Protein AF-A0A2S2CVA6-F1 (afdb_monomer_lite)

Structure (mmCIF, N/CA/C/O backbone):
data_AF-A0A2S2CVA6-F1
#
_entry.id   AF-A0A2S2CVA6-F1
#
loop_
_atom_site.group_PDB
_atom_site.id
_atom_site.type_symbol
_atom_site.label_atom_id
_atom_site.label_alt_id
_atom_site.label_comp_id
_atom_site.label_asym_id
_atom_site.label_entity_id
_atom_site.label_seq_id
_atom_site.pdbx_PDB_ins_code
_atom_site.Cartn_x
_atom_site.Cartn_y
_atom_site.Cartn_z
_atom_site.occupancy
_atom_site.B_iso_or_equiv
_atom_site.auth_seq_id
_atom_site.auth_comp_id
_atom_site.auth_asym_id
_atom_site.auth_atom_id
_atom_site.pdbx_PDB_model_num
ATOM 1 N N . MET A 1 1 ? -66.010 32.629 45.280 1.00 44.22 1 MET A N 1
ATOM 2 C CA . MET A 1 1 ? -65.371 32.215 46.545 1.00 44.22 1 MET A CA 1
ATOM 3 C C . MET A 1 1 ? -64.121 33.070 46.721 1.00 44.22 1 MET A C 1
ATOM 5 O O . MET A 1 1 ? -63.191 32.955 45.939 1.00 44.22 1 MET A O 1
ATOM 9 N N . ILE A 1 2 ? -64.185 34.025 47.649 1.00 43.66 2 ILE A N 1
ATOM 10 C CA . ILE A 1 2 ? -63.056 34.786 48.225 1.00 43.66 2 ILE A CA 1
ATOM 11 C C . ILE A 1 2 ? -62.241 33.735 49.034 1.00 43.66 2 ILE A C 1
ATOM 13 O O . ILE A 1 2 ? -62.860 32.777 49.487 1.00 43.66 2 ILE A O 1
ATOM 17 N N . VAL A 1 3 ? -60.905 33.727 49.169 1.00 40.72 3 VAL A N 1
ATOM 18 C CA . VAL A 1 3 ? -60.086 34.616 50.015 1.00 40.72 3 VAL A CA 1
ATOM 19 C C . VAL A 1 3 ? -58.568 34.423 49.761 1.00 40.72 3 VAL A C 1
ATOM 21 O O . VAL A 1 3 ? -58.093 33.297 49.706 1.00 40.72 3 VAL A O 1
ATOM 24 N N . LYS A 1 4 ? -57.849 35.558 49.710 1.00 39.97 4 LYS A N 1
ATOM 25 C CA . LYS A 1 4 ? -56.559 35.926 50.353 1.00 39.97 4 LYS A CA 1
ATOM 26 C C . LYS A 1 4 ? -55.348 34.975 50.401 1.00 39.97 4 LYS A C 1
ATOM 28 O O . LYS A 1 4 ? -55.386 33.916 51.010 1.00 39.97 4 LYS A O 1
ATOM 33 N N . GLY A 1 5 ? -54.207 35.621 50.137 1.00 39.06 5 GLY A N 1
ATOM 34 C CA . GLY A 1 5 ? -52.996 35.562 50.970 1.00 39.06 5 GLY A CA 1
ATOM 35 C C . GLY A 1 5 ? -51.778 35.066 50.190 1.00 39.06 5 GLY A C 1
ATOM 36 O O . GLY A 1 5 ? -51.896 34.137 49.416 1.00 39.06 5 GLY A O 1
ATOM 37 N N . LEU A 1 6 ? -50.573 35.609 50.316 1.00 50.00 6 LEU A N 1
ATOM 38 C CA . LEU A 1 6 ? -50.050 36.618 51.221 1.00 50.00 6 LEU A CA 1
ATOM 39 C C . LEU A 1 6 ? -48.739 37.114 50.590 1.00 50.00 6 LEU A C 1
ATOM 41 O O . LEU A 1 6 ? -47.873 36.324 50.222 1.00 50.00 6 LEU A O 1
ATOM 45 N N . THR A 1 7 ? -48.600 38.425 50.471 1.00 47.94 7 THR A N 1
ATOM 46 C CA . THR A 1 7 ? -47.349 39.123 50.174 1.00 47.94 7 THR A CA 1
ATOM 47 C C . THR A 1 7 ? -46.293 38.825 51.237 1.00 47.94 7 THR A C 1
ATOM 49 O O . THR A 1 7 ? -46.571 38.971 52.429 1.00 47.94 7 THR A O 1
ATOM 52 N N . LYS A 1 8 ? -45.056 38.530 50.822 1.00 48.34 8 LYS A N 1
ATOM 53 C CA . LYS A 1 8 ? -43.883 38.764 51.669 1.00 48.34 8 LYS A CA 1
ATOM 54 C C . LYS A 1 8 ? -42.709 39.270 50.833 1.00 48.34 8 LYS A C 1
ATOM 56 O O . LYS A 1 8 ? -42.018 38.512 50.164 1.00 48.34 8 LYS A O 1
ATOM 61 N N . SER A 1 9 ? -42.545 40.586 50.874 1.00 43.03 9 SER A N 1
ATOM 62 C CA . SER A 1 9 ? -41.345 41.315 50.469 1.00 43.03 9 SER A CA 1
ATOM 63 C C . SER A 1 9 ? -40.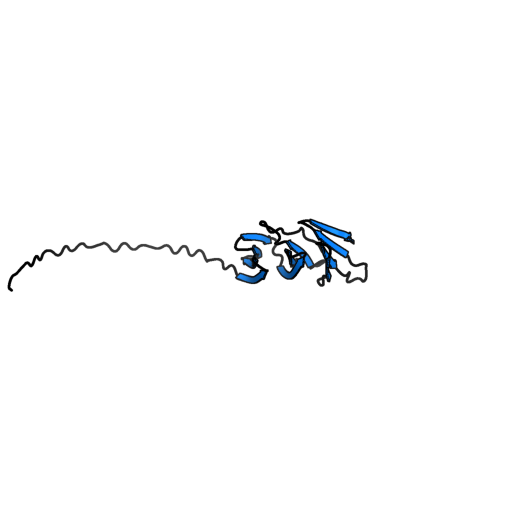233 41.139 51.505 1.00 43.03 9 SER A C 1
ATOM 65 O O . SER A 1 9 ? -40.544 40.970 52.684 1.00 43.03 9 SER A O 1
ATOM 67 N N . MET A 1 10 ? -38.979 41.273 51.044 1.00 42.59 10 MET A N 1
ATOM 68 C CA . MET A 1 10 ? -37.721 41.652 51.735 1.00 42.59 10 MET A CA 1
ATOM 69 C C . MET A 1 10 ? -36.569 40.686 51.390 1.00 42.59 10 MET A C 1
ATOM 71 O O . MET A 1 10 ? -36.816 39.498 51.216 1.00 42.59 10 MET A O 1
ATOM 75 N N . PRO A 1 11 ? -35.295 41.110 51.474 1.00 49.03 11 PRO A N 1
ATOM 76 C CA . PRO A 1 11 ? -34.717 42.410 51.152 1.00 49.03 11 PRO A CA 1
ATOM 77 C C . PRO A 1 11 ? -33.580 42.287 50.116 1.00 49.03 11 PRO A C 1
ATOM 79 O O . PRO A 1 11 ? -32.931 41.253 49.969 1.00 49.03 11 PRO A O 1
ATOM 82 N N . VAL A 1 12 ? -33.310 43.406 49.444 1.00 50.09 12 VAL A N 1
ATOM 83 C CA . VAL A 1 12 ? -32.102 43.650 48.649 1.00 50.09 12 VAL A CA 1
ATOM 84 C C . VAL A 1 12 ? -30.869 43.416 49.523 1.00 50.09 12 VAL A C 1
ATOM 86 O O . VAL A 1 12 ? -30.705 44.054 50.562 1.00 50.09 12 VAL A O 1
ATOM 89 N N . ARG A 1 13 ? -29.988 42.515 49.086 1.00 52.59 13 ARG A N 1
ATOM 90 C CA . ARG A 1 13 ? -28.603 42.452 49.551 1.00 52.59 13 ARG A CA 1
ATOM 91 C C . ARG A 1 13 ? -27.694 42.693 48.362 1.00 52.59 13 ARG A C 1
ATOM 93 O O . ARG A 1 13 ? -27.413 41.799 47.572 1.00 52.59 13 ARG A O 1
ATOM 100 N N . THR A 1 14 ? -27.269 43.942 48.257 1.00 52.16 14 THR A N 1
ATOM 101 C CA . THR A 1 14 ? -26.116 44.376 47.484 1.00 52.16 14 THR A CA 1
ATOM 102 C C . THR A 1 14 ? -24.903 43.588 47.970 1.00 52.16 14 THR A C 1
ATOM 104 O O . THR A 1 14 ? -24.462 43.764 49.103 1.00 52.16 14 THR A O 1
ATOM 107 N N . ALA A 1 15 ? -24.379 42.704 47.130 1.00 48.91 15 ALA A N 1
ATOM 108 C CA . ALA A 1 15 ? -23.060 42.121 47.310 1.00 48.91 15 ALA A CA 1
ATOM 109 C C . ALA A 1 15 ? -22.251 42.483 46.068 1.00 48.91 15 ALA A C 1
ATOM 111 O O . ALA A 1 15 ? -22.480 41.960 44.979 1.00 48.91 15 ALA A O 1
ATOM 112 N N . ALA A 1 16 ? -21.356 43.452 46.241 1.00 48.09 16 ALA A N 1
ATOM 113 C CA . ALA A 1 16 ? -20.321 43.768 45.280 1.00 48.09 16 ALA A CA 1
ATOM 114 C C . ALA A 1 16 ? -19.456 42.517 45.086 1.00 48.09 16 ALA A C 1
ATOM 116 O O . ALA A 1 16 ? -18.784 42.079 46.019 1.00 48.09 16 ALA A O 1
ATOM 117 N N . VAL A 1 17 ? -19.491 41.933 43.890 1.00 47.06 17 VAL A N 1
ATOM 118 C CA . VAL A 1 17 ? -18.507 40.929 43.491 1.00 47.06 17 VAL A CA 1
ATOM 119 C C . VAL A 1 17 ? -17.456 41.643 42.662 1.00 47.06 17 VAL A C 1
ATOM 121 O O . VAL A 1 17 ? -17.724 42.206 41.604 1.00 47.06 17 VAL A O 1
ATOM 124 N N . VAL A 1 18 ? -16.266 41.656 43.246 1.00 48.44 18 VAL A N 1
ATOM 125 C CA . VAL A 1 18 ? -15.007 42.151 42.711 1.00 48.44 18 VAL A CA 1
ATOM 126 C C . VAL A 1 18 ? -14.804 41.605 41.298 1.00 48.44 18 VAL A C 1
ATOM 128 O O . VAL A 1 18 ? -14.817 40.393 41.087 1.00 48.44 18 VAL A O 1
ATOM 131 N N . ALA A 1 19 ? -14.602 42.507 40.337 1.00 44.47 19 ALA A N 1
ATOM 132 C CA . ALA A 1 19 ? -14.126 42.180 39.002 1.00 44.47 19 ALA A CA 1
ATOM 133 C C . ALA A 1 19 ? -12.696 41.624 39.113 1.00 44.47 19 ALA A C 1
ATOM 135 O O . ALA A 1 19 ? -11.712 42.358 39.057 1.00 44.47 19 ALA A O 1
ATOM 136 N N . GLY A 1 20 ? -12.585 40.316 39.333 1.00 41.00 20 GLY A N 1
ATOM 137 C CA . GLY A 1 20 ? -11.342 39.584 39.160 1.00 41.00 20 GLY A CA 1
ATOM 138 C C . GLY A 1 20 ? -11.075 39.446 37.669 1.00 41.00 20 GLY A C 1
ATOM 139 O O . GLY A 1 20 ? -11.743 38.668 36.991 1.00 41.00 20 GLY A O 1
ATOM 140 N N . ALA A 1 21 ? -10.122 40.219 37.153 1.00 44.47 21 ALA A N 1
ATOM 141 C CA . ALA A 1 21 ? -9.585 40.031 35.816 1.00 44.47 21 ALA A CA 1
ATOM 142 C C . ALA A 1 21 ? -8.930 38.644 35.741 1.00 44.47 21 ALA A C 1
ATOM 144 O O . ALA A 1 21 ? -7.796 38.447 36.177 1.00 44.47 21 ALA A O 1
ATOM 145 N N . MET A 1 22 ? -9.661 37.663 35.214 1.00 39.44 22 MET A N 1
ATOM 146 C CA . MET A 1 22 ? -9.084 36.386 34.829 1.00 39.44 22 MET A CA 1
ATOM 147 C C . MET A 1 22 ? -8.284 36.638 33.553 1.00 39.44 22 MET A C 1
ATOM 149 O O . MET A 1 22 ? -8.837 36.728 32.458 1.00 39.44 22 MET A O 1
ATOM 153 N N . VAL A 1 23 ? -6.970 36.798 33.705 1.00 43.47 23 VAL A N 1
ATOM 154 C CA . VAL A 1 23 ? -6.036 36.635 32.594 1.00 43.47 23 VAL A CA 1
ATOM 155 C C . VAL A 1 23 ? -6.125 35.165 32.204 1.00 43.47 23 VAL A C 1
ATOM 157 O O . VAL A 1 23 ? -5.434 34.313 32.757 1.00 43.47 23 VAL A O 1
ATOM 160 N N . VAL A 1 24 ? -7.027 34.847 31.277 1.00 48.19 24 VAL A N 1
ATOM 161 C CA . VAL A 1 24 ? -6.880 33.641 30.473 1.00 48.19 24 VAL A CA 1
ATOM 162 C C . VAL A 1 24 ? -5.623 33.899 29.665 1.00 48.19 24 VAL A C 1
ATOM 164 O O . VAL A 1 24 ? -5.642 34.613 28.662 1.00 48.19 24 VAL A O 1
ATOM 167 N N . ALA A 1 25 ? -4.499 33.387 30.161 1.00 44.06 25 ALA A N 1
ATOM 168 C CA . ALA A 1 25 ? -3.341 33.180 29.328 1.00 44.06 25 ALA A CA 1
ATOM 169 C C . ALA A 1 25 ? -3.829 32.273 28.199 1.00 44.06 25 ALA A C 1
ATOM 171 O O . ALA A 1 25 ? -3.991 31.066 28.376 1.00 44.06 25 ALA A O 1
ATOM 172 N N . LEU A 1 26 ? -4.134 32.882 27.052 1.00 46.78 26 LEU A N 1
ATOM 173 C CA . LEU A 1 26 ? -4.137 32.202 25.776 1.00 46.78 26 LEU A CA 1
ATOM 174 C C . LEU A 1 26 ? -2.705 31.701 25.624 1.00 46.78 26 LEU A C 1
ATOM 176 O O . LEU A 1 26 ? -1.844 32.378 25.064 1.00 46.78 26 LEU A O 1
ATOM 180 N N . ALA A 1 27 ? -2.431 30.527 26.190 1.00 48.25 27 ALA A N 1
ATOM 181 C CA . ALA A 1 27 ? -1.392 29.670 25.685 1.00 48.25 27 ALA A CA 1
ATOM 182 C C . ALA A 1 27 ? -1.817 29.401 24.245 1.00 48.25 27 ALA A C 1
ATOM 184 O O . ALA A 1 27 ? -2.584 28.485 23.958 1.00 48.25 27 ALA A O 1
ATOM 185 N N . GLY A 1 28 ? -1.384 30.292 23.354 1.00 41.97 28 GLY A N 1
ATOM 186 C CA . GLY A 1 28 ? -1.386 30.112 21.920 1.00 41.97 28 GLY A CA 1
ATOM 187 C C . GLY A 1 28 ? -0.427 28.980 21.602 1.00 41.97 28 GLY A C 1
ATOM 188 O O . GLY A 1 28 ? 0.611 29.188 20.983 1.00 41.97 28 GLY A O 1
ATOM 189 N N . GLY A 1 29 ? -0.768 27.769 22.041 1.00 40.75 29 GLY A N 1
ATOM 190 C CA . GLY A 1 29 ? -0.420 26.594 21.285 1.00 40.75 29 GLY A CA 1
ATOM 191 C C . GLY A 1 29 ? -1.102 26.805 19.951 1.00 40.75 29 GLY A C 1
ATOM 192 O O . GLY A 1 29 ? -2.322 26.698 19.849 1.00 40.75 29 GLY A O 1
ATOM 193 N N . ARG A 1 30 ? -0.327 27.206 18.940 1.00 45.22 30 ARG A N 1
ATOM 194 C CA . ARG A 1 30 ? -0.748 27.016 17.558 1.00 45.22 30 ARG A CA 1
ATOM 195 C C . ARG A 1 30 ? -1.194 25.561 17.492 1.00 45.22 30 ARG A C 1
ATOM 197 O O . ARG A 1 30 ? -0.368 24.678 17.716 1.00 45.22 30 ARG A O 1
ATOM 204 N N . ALA A 1 31 ? -2.485 25.321 17.280 1.00 50.34 31 ALA A N 1
ATOM 205 C CA . ALA A 1 31 ? -2.931 24.026 16.809 1.00 50.34 31 ALA A CA 1
ATOM 206 C C . ALA A 1 31 ? -2.145 23.806 15.513 1.00 50.34 31 ALA A C 1
ATOM 208 O O . ALA A 1 31 ? -2.362 24.507 14.526 1.00 50.34 31 ALA A O 1
ATOM 209 N N . MET A 1 32 ? -1.102 22.980 15.588 1.00 58.22 32 MET A N 1
ATOM 210 C CA . MET A 1 32 ? -0.295 22.614 14.433 1.00 58.22 32 MET A CA 1
ATOM 211 C C . MET A 1 32 ? -1.246 21.814 13.546 1.00 58.22 32 MET A C 1
ATOM 213 O O . MET A 1 32 ? -1.749 20.780 13.982 1.00 58.22 32 MET A O 1
ATOM 217 N N . ALA A 1 33 ? -1.602 22.364 12.386 1.00 65.38 33 ALA A N 1
ATOM 218 C CA . ALA A 1 33 ? -2.621 21.780 11.529 1.00 65.38 33 ALA A CA 1
ATOM 219 C C . ALA A 1 33 ? -2.096 20.468 10.932 1.00 65.38 33 ALA A C 1
ATOM 221 O O . ALA A 1 33 ? -1.053 20.451 10.281 1.00 65.38 33 ALA A O 1
ATOM 222 N N . SER A 1 34 ? -2.808 19.384 11.222 1.00 80.88 34 SER A N 1
ATOM 223 C CA . SER A 1 34 ? -2.701 18.107 10.525 1.00 80.88 34 SER A CA 1
ATOM 224 C C . SER A 1 34 ? -3.635 18.158 9.326 1.00 80.88 34 SER A C 1
ATOM 226 O O . SER A 1 34 ? -4.848 18.291 9.511 1.00 80.88 34 SER A O 1
ATOM 228 N N . ASP A 1 35 ? -3.094 18.024 8.121 1.00 87.19 35 ASP A N 1
ATOM 229 C CA . ASP A 1 35 ? -3.894 18.059 6.903 1.00 87.19 35 ASP A CA 1
ATOM 230 C C . ASP A 1 35 ? -4.161 16.629 6.428 1.00 87.19 35 ASP A C 1
ATOM 232 O O . ASP A 1 35 ? -3.253 15.830 6.199 1.00 87.19 35 ASP A O 1
ATOM 236 N N . THR A 1 36 ? -5.439 16.271 6.301 1.00 91.19 36 THR A N 1
ATOM 237 C CA . THR A 1 36 ? -5.820 14.978 5.721 1.00 91.19 36 THR A CA 1
ATOM 238 C C . THR A 1 36 ? -5.710 15.072 4.206 1.00 91.19 36 THR A C 1
ATOM 240 O O . THR A 1 36 ? -6.510 15.754 3.568 1.00 91.19 36 THR A O 1
ATOM 243 N N . ILE A 1 37 ? -4.735 14.371 3.632 1.00 91.44 37 ILE A N 1
ATOM 244 C CA . ILE A 1 37 ? -4.457 14.389 2.191 1.00 91.44 37 ILE A CA 1
ATOM 245 C C . ILE A 1 37 ? -5.224 13.304 1.425 1.00 91.44 37 ILE A C 1
ATOM 247 O O . ILE A 1 37 ? -5.457 13.437 0.226 1.00 91.44 37 ILE A O 1
ATOM 251 N N . LEU A 1 38 ? -5.663 12.244 2.111 1.00 94.38 38 LEU A N 1
ATOM 252 C CA . LEU A 1 38 ? -6.525 11.207 1.543 1.00 94.38 38 LEU A CA 1
ATOM 253 C C . LEU A 1 38 ? -7.466 10.650 2.608 1.00 94.38 38 LEU A C 1
ATOM 255 O O . LEU A 1 38 ? -7.067 10.425 3.748 1.00 94.38 38 LEU A O 1
ATOM 259 N N . THR A 1 39 ? -8.700 10.346 2.213 1.00 96.31 39 THR A N 1
ATOM 260 C CA . THR A 1 39 ? -9.600 9.456 2.954 1.00 96.31 39 THR A CA 1
ATOM 261 C C . THR A 1 39 ? -10.213 8.457 1.978 1.00 96.31 39 THR A C 1
ATOM 263 O O . THR A 1 39 ? -10.707 8.854 0.924 1.00 96.31 39 THR A O 1
ATOM 266 N N . ALA A 1 40 ? -10.176 7.170 2.315 1.00 95.62 40 ALA A N 1
ATOM 267 C CA . ALA A 1 40 ? -10.732 6.089 1.512 1.00 95.62 40 ALA A CA 1
ATOM 268 C C . ALA A 1 40 ? -11.493 5.098 2.402 1.00 95.62 40 ALA A C 1
ATOM 270 O O . ALA A 1 40 ? -10.973 4.649 3.420 1.00 95.62 40 ALA A O 1
ATOM 271 N N . ALA A 1 41 ? -12.711 4.738 1.997 1.00 96.12 41 ALA A N 1
ATOM 272 C CA . ALA A 1 41 ? -13.480 3.667 2.623 1.00 96.12 41 ALA A CA 1
ATOM 273 C C . ALA A 1 41 ? -13.213 2.347 1.884 1.00 96.12 41 ALA A C 1
ATOM 275 O O . ALA A 1 41 ? -13.451 2.241 0.680 1.00 96.12 41 ALA A O 1
ATOM 276 N N . LEU A 1 42 ? -12.700 1.350 2.601 1.00 94.50 42 LEU A N 1
ATOM 277 C CA . LEU A 1 42 ? -12.290 0.044 2.093 1.00 94.50 42 LEU A CA 1
ATOM 278 C C . LEU A 1 42 ? -13.059 -1.047 2.849 1.00 94.50 42 LEU A C 1
ATOM 280 O O . LEU A 1 42 ? -12.558 -1.667 3.784 1.00 94.50 42 LEU A O 1
ATOM 284 N N . GLY A 1 43 ? -14.306 -1.283 2.433 1.00 91.88 43 GLY A N 1
ATOM 285 C CA . GLY A 1 43 ? -15.239 -2.109 3.204 1.00 91.88 43 GLY A CA 1
ATOM 286 C C . GLY A 1 43 ? -15.633 -1.395 4.496 1.00 91.88 43 GLY A C 1
ATOM 287 O O . GLY A 1 43 ? -16.061 -0.245 4.439 1.00 91.88 43 GLY A O 1
ATOM 288 N N . ASP A 1 44 ? -15.449 -2.064 5.632 1.00 92.25 44 ASP A N 1
ATOM 289 C CA . ASP A 1 44 ? -15.715 -1.502 6.964 1.00 92.25 44 ASP A CA 1
ATOM 290 C C . ASP A 1 44 ? -14.552 -0.642 7.499 1.00 92.25 44 ASP A C 1
ATOM 292 O O . ASP A 1 44 ? -14.670 -0.015 8.548 1.00 92.25 44 ASP A O 1
ATOM 296 N N . GLU A 1 45 ? -13.427 -0.602 6.779 1.00 94.75 45 GLU A N 1
ATOM 297 C CA . GLU A 1 45 ? -12.223 0.122 7.180 1.00 94.75 45 GLU A CA 1
ATOM 298 C C . GLU A 1 45 ? -12.190 1.522 6.559 1.00 94.75 45 GLU A C 1
ATOM 300 O O . GLU A 1 45 ? -12.354 1.689 5.348 1.00 94.75 45 GLU A O 1
ATOM 305 N N . VAL A 1 46 ? -11.900 2.539 7.368 1.00 95.75 46 VAL A N 1
ATOM 306 C CA . VAL A 1 46 ? -11.625 3.901 6.901 1.00 95.75 46 VAL A CA 1
ATOM 307 C C . VAL A 1 46 ? -10.127 4.153 6.977 1.00 95.75 46 VAL A C 1
ATOM 309 O O . VAL A 1 46 ? -9.550 4.258 8.060 1.00 95.75 46 VAL A O 1
ATOM 312 N N . LEU A 1 47 ? -9.500 4.268 5.810 1.00 96.62 47 LEU A N 1
ATOM 313 C CA . LEU A 1 47 ? -8.100 4.628 5.647 1.00 96.62 47 LEU A CA 1
ATOM 314 C C . LEU A 1 47 ? -7.971 6.142 5.494 1.00 96.62 47 LEU A C 1
ATOM 316 O O . LEU A 1 47 ? -8.618 6.741 4.635 1.00 96.62 47 LEU A O 1
ATOM 320 N N . GLN A 1 48 ? -7.070 6.748 6.257 1.00 96.56 48 GLN A N 1
ATOM 321 C CA . GLN A 1 48 ? -6.684 8.143 6.103 1.00 96.56 48 GLN A CA 1
ATOM 322 C C . GLN A 1 48 ? -5.172 8.264 5.955 1.00 96.56 48 GLN A C 1
ATOM 324 O O . GLN A 1 48 ? -4.401 7.570 6.622 1.00 96.56 48 GLN A O 1
ATOM 329 N N . LEU A 1 49 ? -4.761 9.173 5.083 1.00 94.75 49 LEU A N 1
ATOM 330 C CA . LEU A 1 49 ? -3.383 9.616 4.951 1.00 94.75 49 LEU A CA 1
ATOM 331 C C . LEU A 1 49 ? -3.335 11.065 5.426 1.00 94.75 49 LEU A C 1
ATOM 333 O O . LEU A 1 49 ? -4.074 11.907 4.911 1.00 94.75 49 LEU A O 1
ATOM 337 N N . ILE A 1 50 ? -2.519 11.331 6.439 1.00 93.81 50 ILE A N 1
ATOM 338 C CA . ILE A 1 50 ? -2.451 12.622 7.123 1.00 93.81 50 ILE A CA 1
ATOM 339 C C . ILE A 1 50 ? -1.020 13.131 7.040 1.00 93.81 50 ILE A C 1
ATOM 341 O O . ILE A 1 50 ? -0.093 12.421 7.428 1.00 93.81 50 ILE A O 1
ATOM 345 N N . GLU A 1 51 ? -0.850 14.355 6.559 1.00 89.69 51 GLU A N 1
ATOM 346 C CA . GLU A 1 51 ? 0.418 15.070 6.597 1.00 89.69 51 GLU A CA 1
ATOM 347 C C . GLU A 1 51 ? 0.448 15.971 7.839 1.00 89.69 51 GLU A C 1
ATOM 349 O O . GLU A 1 51 ? -0.362 16.884 8.004 1.00 89.69 51 GLU A O 1
ATO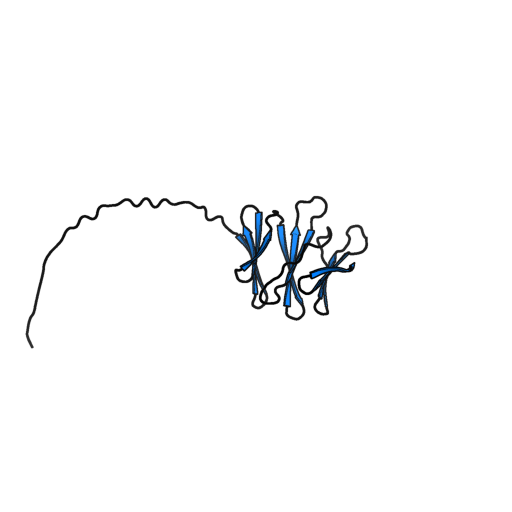M 354 N N . ASP A 1 52 ? 1.385 15.685 8.735 1.00 85.94 52 ASP A N 1
ATOM 355 C CA . ASP A 1 52 ? 1.691 16.472 9.921 1.00 85.94 52 ASP A CA 1
ATOM 356 C C . ASP A 1 52 ? 2.980 17.275 9.702 1.00 85.94 52 ASP A C 1
ATOM 358 O O . ASP A 1 52 ? 3.941 16.826 9.065 1.00 85.94 52 ASP A O 1
ATOM 362 N N . GLN A 1 53 ? 3.052 18.469 10.291 1.00 76.94 53 GLN A N 1
ATOM 363 C CA . GLN A 1 53 ? 4.234 19.318 10.176 1.00 76.94 53 GLN A CA 1
ATOM 364 C C . GLN A 1 53 ? 5.285 19.079 11.278 1.00 76.94 53 GLN A C 1
ATOM 366 O O . GLN A 1 53 ? 4.921 18.908 12.444 1.00 76.94 53 GLN A O 1
ATOM 371 N N . PRO A 1 54 ? 6.594 19.195 10.957 1.00 68.31 54 PRO A N 1
ATOM 372 C CA . PRO A 1 54 ? 7.176 19.287 9.617 1.00 68.31 54 PRO A CA 1
ATOM 373 C C . PRO A 1 54 ? 7.547 17.892 9.076 1.00 68.31 54 PRO A C 1
ATOM 375 O O . PRO A 1 54 ? 8.528 17.303 9.528 1.00 68.31 54 PRO A O 1
ATOM 378 N N . LYS A 1 55 ? 6.818 17.424 8.048 1.00 76.31 55 LYS A N 1
ATOM 379 C CA . LYS A 1 55 ? 7.131 16.244 7.213 1.00 76.31 55 LYS A CA 1
ATOM 380 C C . LYS A 1 55 ? 6.942 14.871 7.864 1.00 76.31 55 LYS A C 1
ATOM 382 O O . LYS A 1 55 ? 7.732 13.953 7.637 1.00 76.31 55 LYS A O 1
ATOM 387 N N . VAL A 1 56 ? 5.895 14.722 8.661 1.00 87.50 56 VAL A N 1
ATOM 388 C CA . VAL A 1 56 ? 5.480 13.411 9.155 1.00 87.50 56 VAL A CA 1
ATOM 389 C C . VAL A 1 56 ? 4.245 12.982 8.381 1.00 87.50 56 VAL A C 1
ATOM 391 O O . VAL A 1 56 ? 3.226 13.654 8.451 1.00 87.50 56 VAL A O 1
ATOM 394 N N . THR A 1 57 ? 4.305 11.863 7.662 1.00 91.19 57 THR A N 1
ATOM 395 C CA . THR A 1 57 ? 3.092 11.294 7.055 1.00 91.19 57 THR A CA 1
ATOM 396 C C . THR A 1 57 ? 2.592 10.140 7.907 1.00 91.19 57 THR A C 1
ATOM 398 O O . THR A 1 57 ? 3.294 9.145 8.096 1.00 91.19 57 THR A O 1
ATOM 401 N N . ARG A 1 58 ? 1.366 10.247 8.418 1.00 93.50 58 ARG A N 1
ATOM 402 C CA . ARG A 1 58 ? 0.691 9.171 9.144 1.00 93.50 58 ARG A CA 1
ATOM 403 C C . ARG A 1 58 ? -0.301 8.459 8.248 1.00 93.50 58 ARG A C 1
ATOM 405 O O . ARG A 1 58 ? -1.086 9.080 7.538 1.00 93.50 58 ARG A O 1
ATOM 412 N N . ILE A 1 59 ? -0.306 7.139 8.361 1.00 94.81 59 ILE A N 1
ATOM 413 C CA . ILE A 1 59 ? -1.379 6.298 7.853 1.00 94.81 59 ILE A CA 1
ATOM 414 C C . ILE A 1 59 ? -2.226 5.891 9.049 1.00 94.81 59 ILE A C 1
ATOM 416 O O . ILE A 1 59 ? -1.724 5.297 10.010 1.00 94.81 59 ILE A O 1
ATOM 420 N N . VAL A 1 60 ? -3.507 6.223 8.987 1.00 95.62 60 VAL A N 1
ATOM 421 C CA . VAL A 1 60 ? -4.492 5.975 10.035 1.00 95.62 60 VAL A CA 1
ATOM 422 C C . VAL A 1 60 ? -5.561 5.041 9.480 1.00 95.62 60 VAL A C 1
ATOM 424 O O . VAL A 1 60 ? -6.035 5.233 8.365 1.00 95.62 60 VAL A O 1
ATOM 427 N N . VAL A 1 61 ? -5.925 4.016 10.245 1.00 96.00 61 VAL A N 1
ATOM 428 C CA . VAL A 1 61 ? -7.018 3.090 9.929 1.00 96.00 61 VAL A CA 1
ATOM 429 C C . VAL A 1 61 ? -7.973 3.097 11.111 1.00 96.00 61 VAL A C 1
ATOM 431 O O . VAL A 1 61 ? -7.541 2.814 12.229 1.00 96.00 61 VAL A O 1
ATOM 434 N N . ASN A 1 62 ? -9.238 3.455 10.883 1.00 95.00 62 ASN A N 1
ATOM 435 C CA . ASN A 1 62 ? -10.261 3.592 11.929 1.00 95.00 62 ASN A CA 1
ATOM 436 C C . ASN A 1 62 ? -9.745 4.388 13.138 1.00 95.00 62 ASN A C 1
ATOM 438 O O . ASN A 1 62 ? -9.719 3.890 14.262 1.00 95.00 62 ASN A O 1
ATOM 442 N N . GLU A 1 63 ? -9.247 5.602 12.882 1.00 93.44 63 GLU A N 1
ATOM 443 C CA . GLU A 1 63 ? -8.715 6.533 13.896 1.00 93.44 63 GLU A CA 1
ATOM 444 C C . GLU A 1 63 ? -7.428 6.072 14.610 1.00 93.44 63 GLU A C 1
ATOM 446 O O . GLU A 1 63 ? -6.848 6.817 15.403 1.00 93.44 63 GLU A O 1
ATOM 451 N N . LYS A 1 64 ? -6.909 4.880 14.296 1.00 94.44 64 LYS A N 1
ATOM 452 C CA . LYS A 1 64 ? -5.657 4.359 14.845 1.00 94.44 64 LYS A CA 1
ATOM 453 C C . LYS A 1 64 ? -4.507 4.529 13.858 1.00 94.44 64 LYS A C 1
ATOM 455 O O . LYS A 1 64 ? -4.543 3.995 12.753 1.00 94.44 64 LYS A O 1
ATOM 460 N N . THR A 1 65 ? -3.438 5.206 14.272 1.00 94.38 65 THR A N 1
ATOM 461 C CA . THR A 1 65 ? -2.192 5.259 13.492 1.00 94.38 65 THR A CA 1
ATOM 462 C C . THR A 1 65 ? -1.605 3.852 13.349 1.00 94.38 65 THR A C 1
ATOM 464 O O . THR A 1 65 ? -1.289 3.200 14.346 1.00 94.38 65 THR A O 1
ATOM 467 N N . VAL A 1 66 ? -1.448 3.389 12.109 1.00 94.38 66 VAL A N 1
ATOM 468 C CA . VAL A 1 66 ? -0.852 2.081 11.776 1.00 94.38 66 VAL A CA 1
ATOM 469 C C . VAL A 1 66 ? 0.589 2.209 11.298 1.00 94.38 66 VAL A C 1
ATOM 471 O O . VAL A 1 66 ? 1.372 1.269 11.420 1.00 94.38 66 VAL A O 1
ATOM 474 N N . PHE A 1 67 ? 0.945 3.368 10.752 1.00 93.06 67 PHE A N 1
ATOM 475 C CA . PHE A 1 67 ? 2.281 3.659 10.265 1.00 93.06 67 PHE A CA 1
ATOM 476 C C . PHE A 1 67 ? 2.537 5.165 10.312 1.00 93.06 67 PHE A C 1
ATOM 478 O O . PHE A 1 67 ? 1.621 5.966 10.127 1.00 93.06 67 PHE A O 1
ATOM 485 N N . GLU A 1 68 ? 3.790 5.533 10.550 1.00 92.44 68 GLU A N 1
ATOM 486 C CA . GLU A 1 68 ? 4.249 6.914 10.594 1.00 92.44 68 GLU A CA 1
ATOM 487 C C . GLU A 1 68 ? 5.605 6.997 9.894 1.00 92.44 68 GLU A C 1
ATOM 489 O O . GLU A 1 68 ? 6.569 6.356 10.319 1.00 92.44 68 GLU A O 1
ATOM 494 N N . ASP A 1 69 ? 5.671 7.768 8.812 1.00 88.81 69 ASP A N 1
ATOM 495 C CA . ASP A 1 69 ? 6.924 8.120 8.157 1.00 88.81 69 ASP A CA 1
ATOM 496 C C . ASP A 1 69 ? 7.438 9.431 8.747 1.00 88.81 69 ASP A C 1
ATOM 498 O O . ASP A 1 69 ? 6.842 10.484 8.537 1.00 88.81 69 ASP A O 1
ATOM 502 N N . ARG A 1 70 ? 8.535 9.359 9.507 1.00 87.50 70 ARG A N 1
ATOM 503 C CA . ARG A 1 70 ? 9.258 10.536 10.031 1.00 87.50 70 ARG A CA 1
ATOM 504 C C . ARG A 1 70 ? 10.458 10.921 9.178 1.00 87.50 70 ARG A C 1
ATOM 506 O O . ARG A 1 70 ? 11.132 11.907 9.463 1.00 87.50 70 ARG A O 1
ATOM 513 N N . GLU A 1 71 ? 10.759 10.113 8.172 1.00 76.94 71 GLU A N 1
ATOM 514 C CA . GLU A 1 71 ? 11.949 10.253 7.339 1.00 76.94 71 GLU A CA 1
ATOM 515 C C . GLU A 1 71 ? 11.748 11.286 6.227 1.00 76.94 71 GLU A C 1
ATOM 517 O O . GLU A 1 71 ? 12.631 11.463 5.396 1.00 76.94 71 GLU A O 1
ATOM 522 N N . SER A 1 72 ? 10.634 12.033 6.262 1.00 65.81 72 SER A N 1
ATOM 523 C CA . SER A 1 72 ? 10.296 13.061 5.277 1.00 65.81 72 SER A CA 1
ATOM 524 C C . SER A 1 72 ? 10.095 12.517 3.865 1.00 65.81 72 SER A C 1
ATOM 526 O O . SER A 1 72 ? 10.185 13.279 2.902 1.00 65.81 72 SER A O 1
ATOM 528 N N . HIS A 1 73 ? 9.818 11.222 3.725 1.00 72.50 73 HIS A N 1
ATOM 529 C CA . HIS A 1 73 ? 9.488 10.648 2.436 1.00 72.50 73 HIS A CA 1
ATOM 530 C C . HIS A 1 73 ? 8.058 11.025 2.066 1.00 72.50 73 HIS A C 1
ATOM 532 O O . HIS A 1 73 ? 7.151 11.042 2.901 1.00 72.50 73 HIS A O 1
ATOM 538 N N . THR A 1 74 ? 7.839 11.297 0.782 1.00 78.88 74 THR A N 1
ATOM 539 C CA . THR A 1 74 ? 6.473 11.471 0.291 1.00 78.88 74 THR A CA 1
ATOM 540 C C . THR A 1 74 ? 5.829 10.095 0.234 1.00 78.88 74 THR A C 1
ATOM 542 O O . THR A 1 74 ? 6.220 9.258 -0.581 1.00 78.88 74 THR A O 1
ATOM 545 N N . VAL A 1 75 ? 4.858 9.844 1.110 1.00 88.44 75 VAL A N 1
ATOM 546 C CA . VAL A 1 75 ? 4.032 8.637 1.056 1.00 88.44 75 VAL A CA 1
ATOM 547 C C . VAL A 1 75 ? 2.799 8.955 0.226 1.00 88.44 75 VAL A C 1
ATOM 549 O O . VAL A 1 75 ? 2.009 9.819 0.585 1.00 88.44 75 VAL A O 1
ATOM 552 N N . ALA A 1 76 ? 2.625 8.251 -0.883 1.00 90.38 76 ALA A N 1
ATOM 553 C CA . ALA A 1 76 ? 1.486 8.380 -1.773 1.00 90.38 76 ALA A CA 1
ATOM 554 C C . ALA A 1 76 ? 0.692 7.072 -1.801 1.00 90.38 76 ALA A C 1
ATOM 556 O O . ALA A 1 76 ? 1.252 5.975 -1.884 1.00 90.38 76 ALA A O 1
ATOM 557 N N . PHE A 1 77 ? -0.632 7.183 -1.758 1.00 93.81 77 PHE A N 1
ATOM 558 C CA . PHE A 1 77 ? -1.508 6.060 -2.067 1.00 93.81 77 PHE A CA 1
ATOM 559 C C . PHE A 1 77 ? -1.375 5.716 -3.551 1.00 93.81 77 PHE A C 1
ATOM 561 O O . PHE A 1 77 ? -1.587 6.579 -4.401 1.00 93.81 77 PHE A O 1
ATOM 568 N N . TYR A 1 78 ? -1.023 4.466 -3.856 1.00 94.69 78 TYR A N 1
ATOM 569 C CA . TYR A 1 78 ? -0.928 3.996 -5.234 1.00 94.69 78 TYR A CA 1
ATOM 570 C C . TYR A 1 78 ? -2.248 3.357 -5.674 1.00 94.69 78 TYR A C 1
ATOM 572 O O . TYR A 1 78 ? -2.889 3.832 -6.607 1.00 94.69 78 TYR A O 1
ATOM 580 N N . ASN A 1 79 ? -2.668 2.280 -5.000 1.00 96.62 79 ASN A N 1
ATOM 581 C CA . ASN A 1 79 ? -3.943 1.611 -5.267 1.00 96.62 79 ASN A CA 1
ATOM 582 C C . ASN A 1 79 ? -4.331 0.662 -4.118 1.00 96.62 79 ASN A C 1
ATOM 584 O O . ASN A 1 79 ? -3.492 0.313 -3.285 1.00 96.62 79 ASN A O 1
ATOM 588 N N . ALA A 1 80 ? -5.578 0.195 -4.102 1.00 97.00 80 ALA A N 1
ATOM 589 C CA . ALA A 1 80 ? -6.071 -0.833 -3.192 1.00 97.00 80 ALA A CA 1
ATOM 590 C C . ALA A 1 80 ? -6.566 -2.063 -3.966 1.00 97.00 80 ALA A C 1
ATOM 592 O O . ALA A 1 80 ? -7.165 -1.953 -5.032 1.00 97.00 80 ALA A O 1
ATOM 593 N N . TYR A 1 81 ? -6.334 -3.244 -3.403 1.00 96.62 81 TYR A N 1
ATOM 594 C CA . TYR A 1 81 ? -6.616 -4.532 -4.023 1.00 96.62 81 TYR A CA 1
ATOM 595 C C . TYR A 1 81 ? -7.369 -5.429 -3.046 1.00 96.62 81 TYR A C 1
ATOM 597 O O . TYR A 1 81 ? -7.012 -5.509 -1.870 1.00 96.62 81 TYR A O 1
ATOM 605 N N . GLN A 1 82 ? -8.379 -6.147 -3.536 1.00 94.69 82 GLN A N 1
ATOM 606 C CA . GLN A 1 82 ? -8.987 -7.235 -2.777 1.00 94.69 82 GLN A CA 1
ATOM 607 C C . GLN A 1 82 ? -8.266 -8.550 -3.066 1.00 94.69 82 GLN A C 1
ATOM 609 O O . GLN A 1 82 ? -8.179 -8.988 -4.210 1.00 94.69 82 GLN A O 1
ATOM 614 N N . VAL A 1 83 ? -7.792 -9.213 -2.014 1.00 94.44 83 VAL A N 1
ATOM 615 C CA . VAL A 1 83 ? -7.121 -10.513 -2.078 1.00 94.44 83 VAL A CA 1
ATOM 616 C C . VAL A 1 83 ? -7.857 -11.480 -1.160 1.00 94.44 83 VAL A C 1
ATOM 618 O O . VAL A 1 83 ? -7.695 -11.436 0.059 1.00 94.44 83 VAL A O 1
ATOM 621 N N . GLN A 1 84 ? -8.689 -12.347 -1.747 1.00 92.25 84 GLN A N 1
ATOM 622 C CA . GLN A 1 84 ? -9.563 -13.276 -1.009 1.00 92.25 84 GLN A CA 1
ATOM 623 C C . GLN A 1 84 ? -10.440 -12.559 0.039 1.00 92.25 84 GLN A C 1
ATOM 625 O O . GLN A 1 84 ? -10.497 -12.956 1.199 1.00 92.25 84 GLN A O 1
ATOM 630 N N . GLY A 1 85 ? -11.085 -11.457 -0.359 1.00 90.12 85 GLY A N 1
ATOM 631 C CA . GLY A 1 85 ? -11.949 -10.661 0.525 1.00 90.12 85 GLY A CA 1
ATOM 632 C C . GLY A 1 85 ? -11.206 -9.773 1.531 1.00 90.12 85 GLY A C 1
ATOM 633 O O . GLY A 1 85 ? -11.848 -9.078 2.309 1.00 90.12 85 GLY A O 1
ATOM 634 N N . ARG A 1 86 ? -9.868 -9.765 1.514 1.00 91.75 86 ARG A N 1
ATOM 635 C CA . ARG A 1 86 ? -9.030 -8.895 2.351 1.00 91.75 86 ARG A CA 1
ATOM 636 C C . ARG A 1 86 ? -8.577 -7.682 1.552 1.00 91.75 86 ARG A C 1
ATOM 638 O O . ARG A 1 86 ? -8.121 -7.846 0.422 1.00 91.75 86 ARG A O 1
ATOM 645 N N . TRP A 1 87 ? -8.647 -6.489 2.132 1.00 95.81 87 TRP A N 1
ATOM 646 C CA . TRP A 1 87 ? -8.091 -5.293 1.505 1.00 95.81 87 TRP A CA 1
ATOM 647 C C . TRP A 1 87 ? -6.583 -5.193 1.739 1.00 95.81 87 TRP A C 1
ATOM 649 O O . TRP A 1 87 ? -6.106 -5.255 2.871 1.00 95.81 87 TRP A O 1
ATOM 659 N N . MET A 1 88 ? -5.837 -5.008 0.654 1.00 96.94 88 MET A N 1
ATOM 660 C CA . MET A 1 88 ? -4.411 -4.701 0.659 1.00 96.94 88 MET A CA 1
ATOM 661 C C . MET A 1 88 ? -4.189 -3.384 -0.075 1.00 96.94 88 MET A C 1
ATOM 663 O O . MET A 1 88 ? -4.632 -3.221 -1.209 1.00 96.94 88 MET A O 1
ATOM 667 N N . VAL A 1 89 ? -3.495 -2.447 0.554 1.00 97.62 89 VAL A N 1
ATOM 668 C CA . VAL A 1 89 ? -3.227 -1.119 0.002 1.00 97.62 89 VAL A CA 1
ATOM 669 C C . VAL A 1 89 ? -1.754 -1.012 -0.341 1.00 97.62 89 VAL A C 1
ATOM 671 O O . VAL A 1 89 ? -0.894 -1.267 0.499 1.00 97.62 89 VAL A O 1
ATOM 674 N N . LEU A 1 90 ? -1.461 -0.642 -1.581 1.00 97.38 90 LEU A N 1
ATOM 675 C CA . LEU A 1 90 ? -0.111 -0.365 -2.038 1.00 97.38 90 LEU A CA 1
ATOM 676 C C . LEU A 1 90 ? 0.162 1.130 -1.879 1.00 97.38 90 LEU A C 1
ATOM 678 O O . LEU A 1 90 ? -0.552 1.966 -2.434 1.00 97.38 90 LEU A O 1
ATOM 682 N N . PHE A 1 91 ? 1.218 1.450 -1.142 1.00 95.38 91 PHE A N 1
ATOM 683 C CA . PHE A 1 91 ? 1.752 2.799 -1.024 1.00 95.38 91 PHE A CA 1
ATOM 684 C C . PHE A 1 91 ? 3.060 2.905 -1.791 1.00 95.38 91 PHE A C 1
ATOM 686 O O . PHE A 1 91 ? 3.890 1.993 -1.741 1.00 95.38 91 PHE A O 1
ATOM 693 N N . GLN A 1 92 ? 3.247 4.035 -2.458 1.00 93.12 92 GLN A N 1
ATOM 694 C CA . GLN A 1 92 ? 4.514 4.459 -3.030 1.00 93.12 92 GLN A CA 1
ATOM 695 C C . GLN A 1 92 ? 5.178 5.435 -2.061 1.00 93.12 92 GLN A C 1
ATOM 697 O O . GLN A 1 92 ? 4.551 6.363 -1.569 1.00 93.12 92 GLN A O 1
ATOM 702 N N . HIS A 1 93 ? 6.446 5.204 -1.767 1.00 87.81 93 HIS A N 1
ATOM 703 C CA . HIS A 1 93 ? 7.312 6.101 -1.024 1.00 87.81 93 HIS A CA 1
ATOM 704 C C . HIS A 1 93 ? 8.291 6.708 -2.019 1.00 87.81 93 HIS A C 1
ATOM 706 O O . HIS A 1 93 ? 9.106 5.983 -2.601 1.00 87.81 93 HIS A O 1
ATOM 712 N N . GLU A 1 94 ? 8.213 8.022 -2.202 1.00 76.75 94 GLU A N 1
ATOM 713 C CA . GLU A 1 94 ? 9.233 8.766 -2.927 1.00 76.75 94 GLU A CA 1
ATOM 714 C C . GLU A 1 94 ? 10.262 9.314 -1.945 1.00 76.75 94 GLU A C 1
ATOM 716 O O . GLU A 1 94 ? 9.926 10.054 -1.017 1.00 76.75 94 GLU A O 1
ATOM 721 N N . GLY A 1 95 ? 11.512 8.887 -2.124 1.00 65.94 95 GLY A N 1
ATOM 722 C CA . GLY A 1 95 ? 12.643 9.383 -1.351 1.00 65.94 95 GLY A CA 1
ATOM 723 C C . GLY A 1 95 ? 13.450 10.425 -2.116 1.00 65.94 95 GLY A C 1
ATOM 724 O O . GLY A 1 95 ? 13.501 10.398 -3.344 1.00 65.94 95 GLY A O 1
ATOM 725 N N . ASP A 1 96 ? 14.158 11.281 -1.378 1.00 60.59 96 ASP A N 1
ATOM 726 C CA . ASP A 1 96 ? 15.036 12.335 -1.921 1.00 60.59 96 ASP A CA 1
ATOM 727 C C . ASP A 1 96 ? 16.329 11.788 -2.568 1.00 60.59 96 ASP A C 1
ATOM 729 O O . ASP A 1 96 ? 17.191 12.541 -3.034 1.00 60.59 96 ASP A O 1
ATOM 733 N N . ALA A 1 97 ? 16.510 10.465 -2.581 1.00 59.50 97 ALA A N 1
ATOM 734 C CA . ALA A 1 97 ? 17.688 9.829 -3.148 1.00 59.50 97 ALA A CA 1
ATOM 735 C C . ALA A 1 97 ? 17.686 9.969 -4.678 1.00 59.50 97 ALA A C 1
ATOM 737 O O . ALA A 1 97 ? 16.860 9.365 -5.366 1.00 59.50 97 ALA A O 1
ATOM 738 N N . LYS A 1 98 ? 18.674 10.711 -5.202 1.00 60.53 98 LYS A N 1
ATOM 739 C CA . LYS A 1 98 ? 18.902 10.972 -6.639 1.00 60.53 98 LYS A CA 1
ATOM 740 C C . LYS A 1 98 ? 18.845 9.731 -7.536 1.00 60.53 98 LYS A C 1
ATOM 742 O O . LYS A 1 98 ? 18.527 9.865 -8.713 1.00 60.53 98 LYS A O 1
ATOM 747 N N . ASP A 1 99 ? 19.123 8.552 -6.985 1.00 59.31 99 ASP A N 1
ATOM 748 C CA . ASP A 1 99 ? 19.360 7.343 -7.772 1.00 59.31 99 ASP A CA 1
ATOM 749 C C . ASP A 1 99 ? 18.205 6.327 -7.735 1.00 59.31 99 ASP A C 1
ATOM 751 O O . ASP A 1 99 ? 18.239 5.358 -8.492 1.00 59.31 99 ASP A O 1
ATOM 755 N N . CYS A 1 100 ? 17.180 6.495 -6.882 1.00 66.25 100 CYS A N 1
ATOM 756 C CA . CYS A 1 100 ? 16.069 5.533 -6.822 1.00 66.25 100 CYS A CA 1
ATOM 757 C C . CYS A 1 100 ? 14.790 6.097 -6.174 1.00 66.25 100 CYS A C 1
ATOM 759 O O . CYS A 1 100 ? 14.555 5.883 -4.982 1.00 66.25 100 CYS A O 1
ATOM 761 N N . PRO A 1 101 ? 13.937 6.793 -6.942 1.00 66.31 101 PRO A N 1
ATOM 762 C CA . PRO A 1 101 ? 12.878 7.626 -6.380 1.00 66.31 101 PRO A CA 1
ATOM 763 C C . PRO A 1 101 ? 11.617 6.865 -5.964 1.00 66.31 101 PRO A C 1
ATOM 765 O O . PRO A 1 101 ? 10.677 7.508 -5.524 1.00 66.31 101 PRO A O 1
ATOM 768 N N . ALA A 1 102 ? 11.536 5.541 -6.118 1.00 81.25 102 ALA A N 1
ATOM 769 C CA . ALA A 1 102 ? 10.321 4.800 -5.789 1.00 81.25 102 ALA A CA 1
ATOM 770 C C . ALA A 1 102 ? 10.628 3.553 -4.964 1.00 81.25 102 ALA A C 1
ATOM 772 O O . ALA A 1 102 ? 11.343 2.643 -5.377 1.00 81.25 102 ALA A O 1
ATOM 773 N N . ARG A 1 103 ? 10.075 3.511 -3.759 1.00 89.56 103 ARG A N 1
ATOM 774 C CA . ARG A 1 103 ? 9.933 2.297 -2.957 1.00 89.56 103 ARG A CA 1
ATOM 775 C C . ARG A 1 103 ? 8.461 2.080 -2.694 1.00 89.56 103 ARG A C 1
ATOM 777 O O . ARG A 1 103 ? 7.666 3.002 -2.789 1.00 89.56 103 ARG A O 1
ATOM 784 N N . TYR A 1 104 ? 8.097 0.858 -2.358 1.00 93.62 104 TYR A N 1
ATOM 785 C CA . TYR A 1 104 ? 6.711 0.494 -2.123 1.00 93.62 104 TYR A CA 1
ATOM 786 C C . TYR A 1 104 ? 6.565 -0.203 -0.783 1.00 93.62 104 TYR A C 1
ATOM 788 O O . TYR A 1 104 ? 7.502 -0.839 -0.288 1.00 93.62 104 TYR A O 1
ATOM 796 N N . ARG A 1 105 ? 5.374 -0.086 -0.203 1.00 95.12 105 ARG A N 1
ATOM 797 C CA . ARG A 1 105 ? 4.943 -0.854 0.964 1.00 95.12 105 ARG A CA 1
ATOM 798 C C . ARG A 1 105 ? 3.513 -1.332 0.761 1.00 95.12 105 ARG A C 1
ATOM 800 O O . ARG A 1 105 ? 2.710 -0.639 0.144 1.00 95.12 105 ARG A O 1
ATOM 807 N N . VAL A 1 106 ? 3.201 -2.506 1.297 1.00 97.12 106 VAL A N 1
ATOM 808 C CA . VAL A 1 106 ? 1.833 -3.029 1.348 1.00 97.12 106 VAL A CA 1
ATOM 809 C C . VAL A 1 106 ? 1.312 -2.877 2.769 1.00 97.12 106 VAL A C 1
ATOM 811 O O . VAL A 1 106 ? 1.929 -3.385 3.706 1.00 97.12 106 VAL A O 1
ATOM 814 N N . LEU A 1 107 ? 0.171 -2.214 2.917 1.00 97.06 107 LEU A N 1
ATOM 815 C CA . LEU A 1 107 ? -0.648 -2.265 4.117 1.00 97.06 107 LEU A CA 1
ATOM 816 C C . LEU A 1 107 ? -1.713 -3.340 3.932 1.00 97.06 107 LEU A C 1
ATOM 818 O O . LEU A 1 107 ? -2.586 -3.223 3.079 1.00 97.06 107 LEU A O 1
ATOM 822 N N . ASP A 1 108 ? -1.645 -4.378 4.746 1.00 95.94 108 ASP A N 1
ATOM 823 C CA . ASP A 1 108 ? -2.679 -5.398 4.832 1.00 95.94 108 ASP A CA 1
ATOM 824 C C . ASP A 1 108 ? -3.662 -5.009 5.931 1.00 95.94 108 ASP A C 1
ATOM 826 O O . ASP A 1 108 ? -3.284 -4.910 7.101 1.00 95.94 108 ASP A O 1
ATOM 830 N N . LEU A 1 109 ? -4.909 -4.763 5.532 1.00 94.94 109 LEU A N 1
ATOM 831 C CA . LEU A 1 109 ? -6.015 -4.426 6.425 1.00 94.94 109 LEU A CA 1
ATOM 832 C C . LEU A 1 109 ? -6.701 -5.684 6.977 1.00 94.94 109 LEU A C 1
ATOM 834 O O . LEU A 1 109 ? -7.771 -5.599 7.570 1.00 94.94 109 LEU A O 1
ATOM 838 N N . SER A 1 110 ? -6.129 -6.872 6.762 1.00 86.00 110 SER A N 1
ATOM 839 C CA . SER A 1 110 ? -6.736 -8.105 7.239 1.00 86.00 110 SER A CA 1
ATOM 840 C C . SER A 1 110 ? -6.631 -8.283 8.749 1.00 86.00 110 SER A C 1
ATOM 842 O O . SER A 1 110 ? -5.552 -8.328 9.346 1.00 86.00 110 SER A O 1
ATOM 844 N N . GLY A 1 111 ? -7.797 -8.489 9.356 1.00 76.56 111 GLY A N 1
ATOM 845 C CA . GLY A 1 111 ? -7.923 -8.807 10.769 1.00 76.56 111 GLY A CA 1
ATOM 846 C C . GLY A 1 111 ? -7.796 -7.587 11.690 1.00 76.56 111 GLY A C 1
ATOM 847 O O . GLY A 1 111 ? -7.673 -6.454 11.241 1.00 76.56 111 GLY A O 1
ATOM 848 N N . PRO A 1 112 ? -7.811 -7.808 13.015 1.00 79.38 112 PRO A N 1
ATOM 849 C CA . PRO A 1 112 ? -7.957 -6.740 14.012 1.00 79.38 112 PRO A CA 1
ATOM 850 C C . PRO A 1 112 ? -6.726 -5.828 14.153 1.00 79.38 112 PRO A C 1
ATOM 852 O O . PRO A 1 112 ? -6.734 -4.881 14.940 1.00 79.38 112 PRO A O 1
ATOM 855 N N . ALA A 1 113 ? -5.636 -6.138 13.453 1.00 87.38 113 ALA A N 1
ATOM 856 C CA . ALA A 1 113 ? -4.389 -5.395 13.514 1.00 87.38 113 ALA A CA 1
ATOM 857 C C . ALA A 1 113 ? -3.807 -5.255 12.101 1.00 87.38 113 ALA A C 1
ATOM 859 O O . ALA A 1 113 ? -3.128 -6.179 11.640 1.00 87.38 113 ALA A O 1
ATOM 860 N N . PRO A 1 114 ? -4.040 -4.111 11.430 1.00 93.56 114 PRO A N 1
ATOM 861 C CA . PRO A 1 114 ? -3.428 -3.823 10.142 1.00 93.56 114 PRO A CA 1
ATOM 862 C C . PRO A 1 114 ? -1.901 -3.907 10.202 1.00 93.56 114 PRO A C 1
ATOM 864 O O . PRO A 1 114 ? -1.283 -3.538 11.207 1.00 93.56 114 PRO A O 1
ATOM 867 N N . ARG A 1 115 ? -1.276 -4.393 9.126 1.00 92.44 115 ARG A N 1
ATOM 868 C CA . ARG A 1 115 ? 0.173 -4.636 9.070 1.00 92.44 115 ARG A CA 1
ATOM 869 C C . ARG A 1 115 ? 0.807 -4.005 7.846 1.00 92.44 115 ARG A C 1
ATOM 871 O O . ARG A 1 115 ? 0.439 -4.316 6.718 1.00 92.44 115 ARG A O 1
ATOM 878 N N . MET A 1 116 ? 1.824 -3.187 8.084 1.00 93.75 116 MET A N 1
ATOM 879 C CA . MET A 1 116 ? 2.659 -2.615 7.034 1.00 93.75 116 MET A CA 1
ATOM 880 C C . MET A 1 116 ? 3.846 -3.533 6.722 1.00 93.75 116 MET A C 1
ATOM 882 O O . MET A 1 116 ? 4.525 -4.013 7.631 1.00 93.75 116 MET A O 1
ATOM 886 N N . SER A 1 117 ? 4.132 -3.761 5.441 1.00 94.81 117 SER A N 1
ATOM 887 C CA . SER A 1 117 ? 5.322 -4.499 5.014 1.00 94.81 117 SER A CA 1
ATOM 888 C C . SER A 1 117 ? 6.611 -3.691 5.209 1.00 94.81 117 SER A C 1
ATOM 890 O O . SER A 1 117 ? 6.607 -2.461 5.333 1.00 94.81 117 SER A O 1
ATOM 892 N N . LEU A 1 118 ? 7.753 -4.379 5.134 1.00 91.88 118 LEU A N 1
ATOM 893 C CA . LEU A 1 118 ? 9.033 -3.722 4.855 1.00 91.88 118 LEU A CA 1
ATOM 894 C C . LEU A 1 118 ? 9.012 -3.051 3.463 1.00 91.88 118 LEU A C 1
ATOM 896 O O . LEU A 1 118 ? 8.242 -3.498 2.602 1.00 91.88 118 LEU A O 1
ATOM 900 N N . PRO A 1 119 ? 9.842 -2.015 3.222 1.00 91.56 119 PRO A N 1
ATOM 901 C CA . PRO A 1 119 ? 9.991 -1.418 1.898 1.00 91.56 119 PRO A CA 1
ATOM 902 C C . PRO A 1 119 ? 10.493 -2.426 0.865 1.00 91.56 119 PRO A C 1
ATOM 904 O O . PRO A 1 119 ? 11.369 -3.242 1.155 1.00 91.56 119 PRO A O 1
ATOM 907 N N . PHE A 1 120 ? 10.006 -2.320 -0.366 1.00 92.38 120 PHE A N 1
ATOM 908 C CA . PHE A 1 120 ? 10.485 -3.095 -1.511 1.00 92.38 120 PHE A CA 1
ATOM 909 C C . PHE A 1 120 ? 10.415 -2.271 -2.806 1.00 92.38 120 PHE A C 1
ATOM 911 O O . PHE A 1 120 ? 10.114 -1.080 -2.771 1.00 92.38 120 PHE A O 1
ATOM 918 N N . GLY A 1 121 ? 10.738 -2.889 -3.943 1.00 90.00 121 GLY A N 1
ATOM 919 C CA . GLY A 1 121 ? 10.663 -2.266 -5.265 1.00 90.00 121 GLY A CA 1
ATOM 920 C C . GLY A 1 121 ? 12.024 -1.951 -5.889 1.00 90.00 121 GLY A C 1
ATOM 921 O O . GLY A 1 121 ? 13.082 -2.199 -5.301 1.00 90.00 121 GLY A O 1
ATOM 922 N N . THR A 1 122 ? 11.965 -1.423 -7.109 1.00 83.94 122 THR A N 1
ATOM 923 C CA . THR A 1 122 ? 13.095 -0.877 -7.878 1.00 83.94 122 THR A CA 1
ATOM 924 C C . THR A 1 122 ? 12.875 0.616 -8.108 1.00 83.94 122 THR A C 1
ATOM 926 O O . THR A 1 122 ? 11.867 1.164 -7.690 1.00 83.94 122 THR A O 1
ATOM 929 N N . CYS A 1 123 ? 13.766 1.263 -8.854 1.00 80.69 123 CYS A N 1
ATOM 930 C CA . CYS A 1 123 ? 13.640 2.675 -9.212 1.00 80.69 123 CYS A CA 1
ATOM 931 C C . CYS A 1 123 ? 12.555 2.962 -10.273 1.00 80.69 123 CYS A C 1
ATOM 933 O O . CYS A 1 123 ? 12.464 4.091 -10.747 1.00 80.69 123 CYS A O 1
ATOM 935 N N . SER A 1 124 ? 11.755 1.959 -10.664 1.00 85.38 124 SER A N 1
ATOM 936 C CA . SER A 1 124 ? 10.575 2.147 -11.515 1.00 85.38 124 SER A CA 1
ATOM 937 C C . SER A 1 124 ? 9.406 2.720 -10.710 1.00 85.38 124 SER A C 1
ATOM 939 O O . SER A 1 124 ? 9.179 2.300 -9.577 1.00 85.38 124 SER A O 1
ATOM 941 N N . LYS A 1 125 ? 8.647 3.642 -11.315 1.00 86.75 125 LYS A N 1
ATOM 942 C CA . LYS A 1 125 ? 7.411 4.214 -10.749 1.00 86.75 125 LYS A CA 1
ATOM 943 C C . LYS A 1 125 ? 6.137 3.479 -11.193 1.00 86.75 125 LYS A C 1
ATOM 945 O O . LYS A 1 125 ? 5.041 3.835 -10.771 1.00 86.75 125 LYS A O 1
ATOM 950 N N . GLU A 1 126 ? 6.277 2.469 -12.047 1.00 89.69 126 GLU A N 1
ATOM 951 C CA . GLU A 1 126 ? 5.166 1.782 -12.713 1.00 89.69 126 GLU A CA 1
ATOM 952 C C . GLU A 1 126 ? 5.133 0.304 -12.290 1.00 89.69 126 GLU A C 1
ATOM 954 O O . GLU A 1 126 ? 5.638 -0.555 -13.014 1.00 89.69 126 GLU A O 1
ATOM 959 N N . PRO A 1 127 ? 4.621 -0.018 -11.085 1.00 93.50 127 PRO A N 1
ATOM 960 C CA . PRO A 1 127 ? 4.420 -1.396 -10.667 1.00 93.50 127 PRO A CA 1
ATOM 961 C C . PRO A 1 127 ? 3.286 -2.043 -11.464 1.00 93.50 127 PRO A C 1
ATOM 963 O O . PRO A 1 127 ? 2.187 -1.502 -11.579 1.00 93.50 127 PRO A O 1
ATOM 966 N N . GLU A 1 128 ? 3.516 -3.268 -11.910 1.00 95.25 128 GLU A N 1
ATOM 967 C CA . GLU A 1 128 ? 2.468 -4.176 -12.355 1.00 95.25 128 GLU A CA 1
ATOM 968 C C . GLU A 1 128 ? 2.027 -5.029 -11.164 1.00 95.25 128 GLU A C 1
ATOM 970 O O . GLU A 1 128 ? 2.855 -5.643 -10.487 1.00 95.25 128 GLU A O 1
ATOM 975 N N . VAL A 1 129 ? 0.724 -5.070 -10.878 1.00 96.94 129 VAL A N 1
ATOM 976 C CA . VAL A 1 129 ? 0.191 -5.812 -9.728 1.00 96.94 129 VAL A CA 1
ATOM 977 C C . VAL A 1 129 ? -0.741 -6.919 -10.194 1.00 96.94 129 VAL A C 1
ATOM 979 O O . VAL A 1 129 ? -1.673 -6.685 -10.960 1.00 96.94 129 VAL A O 1
ATOM 982 N N . ALA A 1 130 ? -0.512 -8.125 -9.682 1.00 97.19 130 ALA A N 1
ATOM 983 C CA . ALA A 1 130 ? -1.369 -9.283 -9.885 1.00 97.19 130 ALA A CA 1
ATOM 984 C C . ALA A 1 130 ? -1.812 -9.860 -8.538 1.00 97.19 130 ALA A C 1
ATOM 986 O O . ALA A 1 130 ? -1.049 -9.875 -7.571 1.00 97.19 130 AL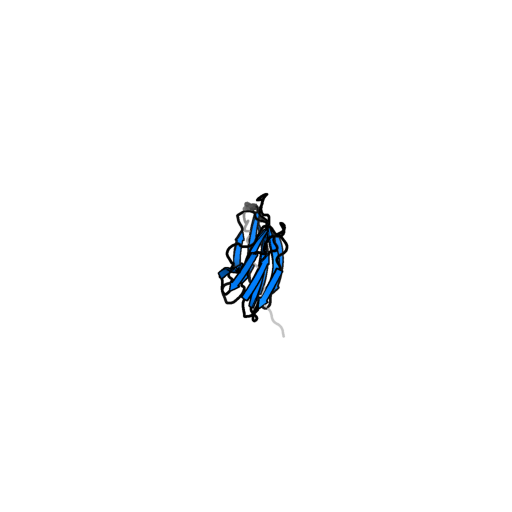A A O 1
ATOM 987 N N . THR A 1 131 ? -3.041 -10.371 -8.475 1.00 96.44 131 THR A N 1
ATOM 988 C CA . THR A 1 131 ? -3.569 -11.052 -7.288 1.00 96.44 131 THR A CA 1
ATOM 989 C C . THR A 1 131 ? -4.042 -12.449 -7.675 1.00 96.44 131 THR A C 1
ATOM 991 O O . THR A 1 131 ? -4.843 -12.609 -8.592 1.00 96.44 131 THR A O 1
ATOM 994 N N . ALA A 1 132 ? -3.494 -13.475 -7.026 1.00 94.69 132 ALA A N 1
ATOM 995 C CA . ALA A 1 132 ? -3.824 -14.877 -7.282 1.00 94.69 132 ALA A CA 1
ATOM 996 C C . ALA A 1 132 ? -3.525 -15.716 -6.035 1.00 94.69 132 ALA A C 1
ATOM 998 O O . ALA A 1 132 ? -2.574 -15.425 -5.313 1.00 94.69 132 ALA A O 1
ATOM 999 N N . ASP A 1 133 ? -4.340 -16.738 -5.759 1.00 92.88 133 ASP A N 1
ATOM 1000 C CA . ASP A 1 133 ? -4.107 -17.719 -4.683 1.00 92.88 133 ASP A CA 1
ATOM 1001 C C . ASP A 1 133 ? -3.780 -17.104 -3.306 1.00 92.88 133 ASP A C 1
ATOM 1003 O O . ASP A 1 133 ? -2.911 -17.574 -2.564 1.00 92.88 133 ASP A O 1
ATOM 1007 N N . GLY A 1 134 ? -4.457 -16.000 -2.973 1.00 92.06 134 GLY A N 1
ATOM 1008 C CA . GLY A 1 134 ? -4.263 -15.292 -1.703 1.00 92.06 134 GLY A CA 1
ATOM 1009 C C . GLY A 1 134 ? -2.962 -14.488 -1.609 1.00 92.06 134 GLY A C 1
ATOM 1010 O O . GLY A 1 134 ? -2.599 -14.054 -0.516 1.00 92.06 134 GLY A O 1
ATOM 1011 N N . VAL A 1 135 ? -2.263 -14.293 -2.729 1.00 95.50 135 VAL A N 1
ATOM 1012 C CA . VAL A 1 135 ? -0.994 -13.565 -2.839 1.00 95.50 135 VAL A CA 1
ATOM 1013 C C . VAL A 1 135 ? -1.184 -12.316 -3.678 1.00 95.50 135 VAL A C 1
ATOM 1015 O O . VAL A 1 135 ? -1.777 -12.364 -4.756 1.00 95.50 135 VAL A O 1
ATOM 1018 N N . LEU A 1 136 ? -0.613 -11.210 -3.208 1.00 97.31 136 LEU A N 1
ATOM 1019 C CA . LEU A 1 136 ? -0.401 -10.017 -4.017 1.00 97.31 136 LEU A CA 1
ATOM 1020 C C . LEU A 1 136 ? 1.026 -10.057 -4.560 1.00 97.31 136 LEU A C 1
ATOM 1022 O O . LEU A 1 136 ? 1.985 -10.115 -3.792 1.00 97.31 136 LEU A O 1
ATOM 1026 N N . THR A 1 137 ? 1.169 -10.053 -5.879 1.00 97.81 137 THR A N 1
ATOM 1027 C CA . THR A 1 137 ? 2.461 -10.002 -6.565 1.00 97.81 137 THR A CA 1
ATOM 1028 C C . THR A 1 137 ? 2.644 -8.621 -7.166 1.00 97.81 137 THR A C 1
ATOM 1030 O O . THR A 1 137 ? 1.777 -8.156 -7.898 1.00 97.81 137 THR A O 1
ATOM 1033 N N . VAL A 1 138 ? 3.772 -7.982 -6.868 1.00 97.12 138 VAL A N 1
ATOM 1034 C CA . VAL A 1 138 ? 4.183 -6.720 -7.482 1.00 97.12 138 VAL A CA 1
ATOM 1035 C C . VAL A 1 138 ? 5.404 -6.979 -8.345 1.00 97.12 138 VAL A C 1
ATOM 1037 O O . VAL A 1 138 ? 6.445 -7.406 -7.841 1.00 97.12 138 VAL A O 1
ATOM 1040 N N . SER A 1 139 ? 5.282 -6.708 -9.634 1.00 95.62 139 SER A N 1
ATOM 1041 C CA . SER A 1 139 ? 6.34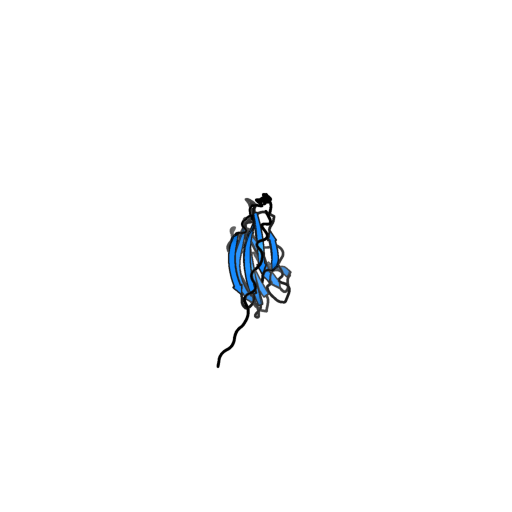8 -6.801 -10.617 1.00 95.62 139 SER A CA 1
ATOM 1042 C C . SER A 1 139 ? 6.774 -5.398 -11.028 1.00 95.62 139 SER A C 1
ATOM 1044 O O . SER A 1 139 ? 5.949 -4.544 -11.324 1.00 95.62 139 SER A O 1
ATOM 1046 N N . MET A 1 140 ? 8.078 -5.149 -11.016 1.00 92.06 140 MET A N 1
ATOM 1047 C CA . MET A 1 140 ? 8.651 -3.853 -11.356 1.00 92.06 140 MET A CA 1
ATOM 1048 C C . MET A 1 140 ? 9.463 -4.002 -12.639 1.00 92.06 140 MET A C 1
ATOM 1050 O O . MET A 1 140 ? 10.453 -4.753 -12.629 1.00 92.06 140 MET A O 1
ATOM 1054 N N . PRO A 1 141 ? 9.098 -3.305 -13.727 1.00 88.88 141 PRO A N 1
ATOM 1055 C CA . PRO A 1 141 ? 9.890 -3.326 -14.942 1.00 88.88 141 PRO A CA 1
ATOM 1056 C C . PRO A 1 141 ? 11.270 -2.718 -14.677 1.00 88.88 141 PRO A C 1
ATOM 1058 O O . PRO A 1 141 ? 11.453 -1.861 -13.805 1.00 88.88 141 PRO A O 1
ATOM 1061 N N . ASN A 1 142 ? 12.266 -3.191 -15.422 1.00 84.31 142 ASN A N 1
ATOM 1062 C CA . ASN A 1 142 ? 13.596 -2.608 -15.392 1.00 84.31 142 ASN A CA 1
ATOM 1063 C C . ASN A 1 142 ? 13.699 -1.562 -16.513 1.00 84.31 142 ASN A C 1
ATOM 1065 O O . ASN A 1 142 ? 13.672 -1.945 -17.685 1.00 84.31 142 ASN A O 1
ATOM 1069 N N . PRO A 1 143 ? 13.858 -0.266 -16.193 1.00 76.12 143 PRO A N 1
ATOM 1070 C CA . PRO A 1 143 ? 13.924 0.779 -17.213 1.00 76.12 143 PRO A CA 1
ATOM 1071 C C . PRO A 1 143 ? 15.145 0.643 -18.140 1.00 76.12 143 PRO A C 1
ATOM 1073 O O . PRO A 1 143 ? 15.114 1.132 -19.262 1.00 76.12 143 PRO A O 1
ATOM 1076 N N . ALA A 1 144 ? 16.203 -0.059 -17.716 1.00 81.75 144 ALA A N 1
ATOM 1077 C CA . ALA A 1 144 ? 17.383 -0.343 -18.535 1.00 81.75 144 ALA A CA 1
ATOM 1078 C C . ALA A 1 144 ? 17.230 -1.594 -19.432 1.00 81.75 144 ALA A C 1
ATOM 1080 O O . ALA A 1 144 ? 18.216 -2.069 -19.992 1.00 81.75 144 ALA A O 1
ATOM 1081 N N . GLY A 1 145 ? 16.024 -2.165 -19.551 1.00 79.19 145 GLY A N 1
ATOM 1082 C CA . GLY A 1 145 ? 15.745 -3.319 -20.418 1.00 79.19 145 GLY A CA 1
ATOM 1083 C C . GLY A 1 145 ? 16.181 -4.680 -19.856 1.00 79.19 145 GLY A C 1
ATOM 1084 O O . GLY A 1 145 ? 16.161 -5.678 -20.572 1.00 79.19 145 GLY A O 1
ATOM 1085 N N . GLY A 1 146 ? 16.583 -4.738 -18.582 1.00 81.62 146 GLY A N 1
ATOM 1086 C CA . GLY A 1 146 ? 16.873 -5.993 -17.881 1.00 81.62 146 GLY A CA 1
ATOM 1087 C C . GLY A 1 146 ? 15.613 -6.759 -17.441 1.00 81.62 146 GLY A C 1
ATOM 1088 O O . GLY A 1 146 ? 14.490 -6.314 -17.678 1.00 81.62 146 GLY A O 1
ATOM 1089 N N . PRO A 1 147 ? 15.767 -7.907 -16.754 1.00 85.88 147 PRO A N 1
ATOM 1090 C CA . PRO A 1 147 ? 14.623 -8.648 -16.237 1.00 85.88 147 PRO A CA 1
ATOM 1091 C C . PRO A 1 147 ? 13.864 -7.823 -15.191 1.00 85.88 147 PRO A C 1
ATOM 1093 O O . PRO A 1 147 ? 14.473 -7.153 -14.351 1.00 85.88 147 PRO A O 1
ATOM 1096 N N . ALA A 1 148 ? 12.534 -7.907 -15.228 1.00 90.44 148 ALA A N 1
ATOM 1097 C CA . ALA A 1 148 ? 11.684 -7.358 -14.181 1.00 90.44 148 ALA A CA 1
ATOM 1098 C C . ALA A 1 148 ? 11.983 -8.044 -12.841 1.00 90.44 148 ALA A C 1
ATOM 1100 O O . ALA A 1 148 ? 12.152 -9.266 -12.781 1.00 90.44 148 ALA A O 1
ATOM 1101 N N . ALA A 1 149 ? 12.010 -7.259 -11.768 1.00 93.25 149 ALA A N 1
ATOM 1102 C CA . ALA A 1 149 ? 12.068 -7.789 -10.411 1.00 93.25 149 ALA A CA 1
ATOM 1103 C C . ALA A 1 149 ? 10.645 -8.015 -9.899 1.00 93.25 149 ALA A C 1
ATOM 1105 O O . ALA A 1 149 ? 9.715 -7.326 -10.320 1.00 93.25 149 ALA A O 1
ATOM 1106 N N . SER A 1 150 ? 10.432 -8.996 -9.029 1.00 95.81 150 SER A N 1
ATOM 1107 C CA . SER A 1 150 ? 9.091 -9.270 -8.501 1.00 95.81 150 SER A CA 1
ATOM 1108 C C . SER A 1 150 ? 9.112 -9.602 -7.022 1.00 95.81 150 SER A C 1
ATOM 1110 O O . SER A 1 150 ? 10.057 -10.210 -6.516 1.00 95.81 150 SER A O 1
ATOM 1112 N N . TRP A 1 151 ? 8.050 -9.199 -6.333 1.00 97.44 151 TRP A N 1
ATOM 1113 C CA . TRP A 1 151 ? 7.835 -9.443 -4.918 1.00 97.44 151 TRP A CA 1
ATOM 1114 C C . TRP A 1 151 ? 6.450 -10.013 -4.688 1.00 97.44 151 TRP A C 1
ATOM 1116 O O . TRP A 1 151 ? 5.481 -9.565 -5.289 1.00 97.44 151 TRP A O 1
ATOM 1126 N N . THR A 1 152 ? 6.353 -10.961 -3.769 1.00 97.69 152 THR A N 1
ATOM 1127 C CA . THR A 1 152 ? 5.080 -11.503 -3.302 1.00 97.69 152 THR A CA 1
ATOM 1128 C C . THR A 1 152 ? 4.842 -11.087 -1.867 1.00 97.69 152 THR A C 1
ATOM 1130 O O . THR A 1 152 ? 5.727 -11.249 -1.020 1.00 97.69 152 THR A O 1
ATOM 1133 N N . TYR A 1 153 ? 3.640 -10.598 -1.595 1.00 96.94 153 TYR A N 1
ATOM 1134 C CA . TYR A 1 153 ? 3.133 -10.362 -0.259 1.00 96.94 153 TYR A CA 1
ATOM 1135 C C . TYR A 1 153 ? 2.185 -11.491 0.153 1.00 96.94 153 TYR A C 1
ATOM 1137 O O . TYR A 1 153 ? 1.217 -11.792 -0.552 1.00 96.94 153 TYR A O 1
ATOM 1145 N N . ARG A 1 154 ? 2.453 -12.091 1.315 1.00 93.12 154 ARG A N 1
ATOM 1146 C CA . ARG A 1 154 ? 1.578 -13.068 1.968 1.00 93.12 154 ARG A CA 1
ATOM 1147 C C . ARG A 1 154 ? 1.696 -12.914 3.485 1.00 93.12 154 ARG A C 1
ATOM 1149 O O . ARG A 1 154 ? 2.794 -12.996 4.031 1.00 93.12 154 ARG A O 1
ATOM 1156 N N . ASP A 1 155 ? 0.562 -12.684 4.143 1.00 87.75 155 ASP A N 1
ATOM 1157 C CA . ASP A 1 155 ? 0.391 -12.703 5.603 1.00 87.75 155 ASP A CA 1
ATOM 1158 C C . ASP A 1 155 ? 1.437 -11.881 6.381 1.00 87.75 155 ASP A C 1
ATOM 1160 O O . ASP A 1 155 ? 2.142 -12.386 7.256 1.00 87.75 155 ASP A O 1
ATOM 1164 N N . GLY A 1 156 ? 1.578 -10.594 6.054 1.00 86.88 156 GLY A N 1
ATOM 1165 C CA . GLY A 1 156 ? 2.546 -9.710 6.717 1.00 86.88 156 GLY A CA 1
ATOM 1166 C C . GLY A 1 156 ? 3.953 -9.739 6.126 1.00 86.88 156 GLY A C 1
ATOM 1167 O O . GLY A 1 156 ? 4.766 -8.877 6.462 1.00 86.88 156 GLY A O 1
ATOM 1168 N N . ARG A 1 157 ? 4.273 -10.701 5.254 1.00 92.19 157 ARG A N 1
ATOM 1169 C CA . ARG A 1 157 ? 5.633 -10.904 4.750 1.00 92.19 157 ARG A CA 1
ATOM 1170 C C . ARG A 1 157 ? 5.734 -10.566 3.270 1.00 92.19 157 ARG A C 1
ATOM 1172 O O . ARG A 1 157 ? 5.020 -11.120 2.442 1.00 92.19 157 ARG A O 1
ATOM 1179 N N . ILE A 1 158 ? 6.690 -9.697 2.955 1.00 95.81 158 ILE A N 1
ATOM 1180 C CA . ILE A 1 158 ? 7.144 -9.440 1.590 1.00 95.81 158 ILE A CA 1
ATOM 1181 C C . ILE A 1 158 ? 8.366 -10.315 1.293 1.00 95.81 158 ILE A C 1
ATOM 1183 O O . ILE A 1 158 ? 9.225 -1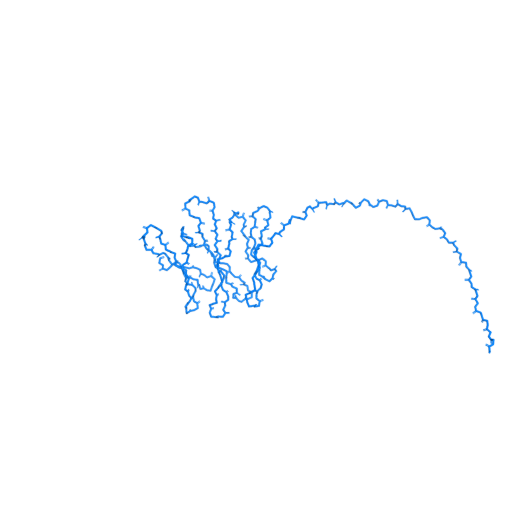0.515 2.155 1.00 95.81 158 ILE A O 1
ATOM 1187 N N . SER A 1 159 ? 8.455 -10.883 0.094 1.00 96.38 159 SER A N 1
ATOM 1188 C CA . SER A 1 159 ? 9.607 -11.682 -0.342 1.00 96.38 159 SER A CA 1
ATOM 1189 C C . SER A 1 159 ? 9.867 -11.469 -1.823 1.00 96.38 159 SER A C 1
ATOM 1191 O O . SER A 1 159 ? 8.927 -11.430 -2.611 1.00 96.38 159 SER A O 1
ATOM 1193 N N . ARG A 1 160 ? 11.138 -11.311 -2.202 1.00 94.94 160 ARG A N 1
ATOM 1194 C CA . ARG A 1 160 ? 11.532 -11.192 -3.608 1.00 94.94 160 ARG A CA 1
ATOM 1195 C C . ARG A 1 160 ? 11.479 -12.571 -4.265 1.00 94.94 160 ARG A C 1
ATOM 1197 O O . ARG A 1 160 ? 12.057 -13.515 -3.735 1.00 94.94 160 ARG A O 1
ATOM 1204 N N . THR A 1 161 ? 10.803 -12.677 -5.399 1.00 93.62 161 THR A N 1
ATOM 1205 C CA . THR A 1 161 ? 10.606 -13.930 -6.145 1.00 93.62 161 THR A CA 1
ATOM 1206 C C . THR A 1 161 ? 11.303 -13.944 -7.503 1.00 93.62 161 THR A C 1
ATOM 1208 O O . THR A 1 161 ? 11.500 -15.019 -8.066 1.00 93.62 161 THR A O 1
ATOM 1211 N N . ARG A 1 162 ? 11.709 -12.776 -8.012 1.00 85.69 162 ARG A N 1
ATOM 1212 C CA . ARG A 1 162 ? 12.528 -12.605 -9.219 1.00 85.69 162 ARG A CA 1
ATOM 1213 C C . ARG A 1 162 ? 13.432 -11.378 -9.082 1.00 85.69 162 ARG A C 1
ATOM 1215 O O . ARG A 1 162 ? 12.995 -10.376 -8.470 1.00 85.69 162 ARG A O 1
#

Radius of gyration: 29.3 Å; chains: 1; bounding box: 85×62×72 Å

Foldseek 3Di:
DDDDDDDDDDDDDDDDDDPDPPPPPPPPPPPQDWDFPDWDDDDPWIWTWIAGPPQKIFIDIPNHTQDIDPVSWDKAWDDWDQAPNWIKTKIWTADPDPAAGTWIWIWTPPDPHIAIEDIDDTSAPDWDWDHDPRKIKTWGDDPVRDDIWMWIDHDRYIDTPD

Organism: NCBI:txid2202148

Secondary structure (DSSP, 8-state):
--------------------------------PPEEEEEEEETTEEEEEEEETTTEEEEEETTEEEEEE-S--EEEEEEEEEETTEEEEEEEEE-S-TT---EEEEEE--SSS-EEPPPB--S-S--EEEEETTEEEEEE--TTS-PPEEEEEETTEEEE--

pLDDT: mean 80.59, std 19.17, range [39.06, 97.81]

Sequence (162 aa):
MIVKGLTKSMPVRTAAVVAGAMVVALAGGRAMASDTILTAALGDEVLQLIEDQPKVTRIVVNEKTVFEDRESHTVAFYNAYQVQGRWMVLF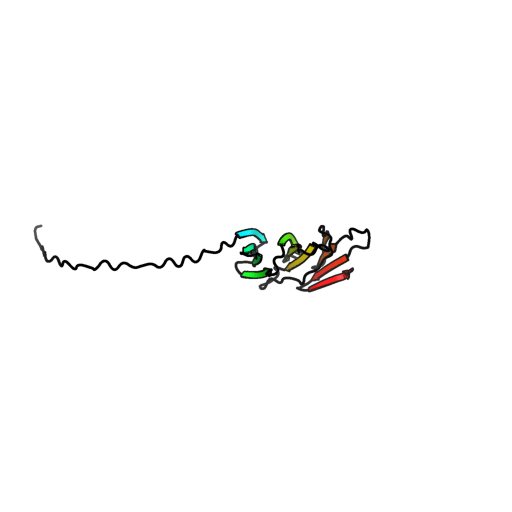QHEGDAKDCPARYRVLDLSGPAPRMSLPFGTCSKEPEVATADGVLTVSMPNPAGGPAASWTYRDGRISRTR